Protein AF-A0A6V7KNC8-F1 (afdb_monomer_lite)

Sequence (47 aa):
VRFGLHQIDFNDPDRKRIPRASAHWLARVMAARKLIPPEGNQLTEQD

Secondary structure (DSSP, 8-state):
----SEEE-SSSTT--EEE-HHHHHHHHHHHHTS-PPPPTTTTTS--

Foldseek 3Di:
DDDDQWDFDPPDPVRDTHGALSNVQVVVCVVVVHNDPDDPPSNPPDD

Radius of gyration: 12.63 Å; chains: 1; bounding box: 27×19×36 Å

pLDDT: mean 83.72, std 14.49, range [45.16, 96.06]

Organism: NCBI:txid1563983

InterPro domains:
  IPR017853 Glycoside hydrolase superfamily [SSF51445] (1-34)

Structure (mmCIF, N/CA/C/O backbone):
data_AF-A0A6V7KNC8-F1
#
_entry.id   AF-A0A6V7KNC8-F1
#
loop_
_atom_site.group_PDB
_atom_site.id
_atom_site.type_symbol
_atom_site.label_atom_id
_atom_site.label_alt_id
_atom_site.label_comp_id
_atom_site.label_asym_id
_atom_site.label_entity_id
_atom_site.lab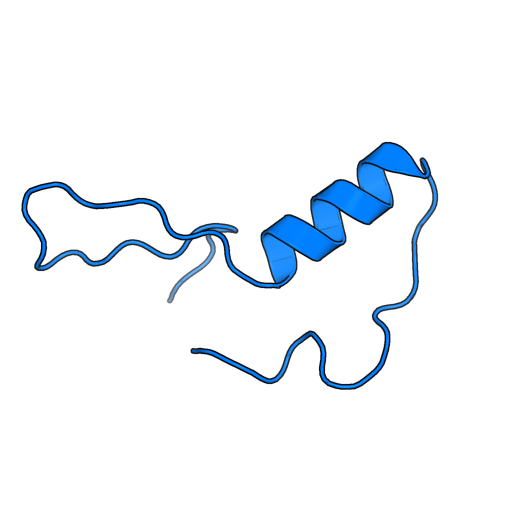el_seq_id
_atom_site.pdbx_PDB_ins_code
_atom_site.Cartn_x
_atom_site.Cartn_y
_atom_site.Cartn_z
_atom_site.occupancy
_atom_site.B_iso_or_equiv
_atom_site.auth_seq_id
_atom_site.auth_comp_id
_atom_site.auth_asym_id
_atom_site.auth_atom_id
_atom_site.pdbx_PDB_model_num
ATOM 1 N N . VAL A 1 1 ? -3.320 -11.707 12.393 1.00 63.94 1 VAL A N 1
ATOM 2 C CA . VAL A 1 1 ? -2.706 -11.542 11.051 1.00 63.94 1 VAL A CA 1
ATOM 3 C C . VAL A 1 1 ? -3.130 -10.193 10.477 1.00 63.94 1 VAL A C 1
ATOM 5 O O . VAL A 1 1 ? -4.268 -9.805 10.715 1.00 63.94 1 VAL A O 1
ATOM 8 N N . ARG A 1 2 ? -2.242 -9.455 9.793 1.00 79.44 2 ARG A N 1
ATOM 9 C CA . ARG A 1 2 ? -2.538 -8.150 9.166 1.00 79.44 2 ARG A CA 1
ATOM 10 C C . ARG A 1 2 ? -2.336 -8.264 7.653 1.00 79.44 2 ARG A C 1
ATOM 12 O O . ARG A 1 2 ? -1.238 -8.589 7.222 1.00 79.44 2 ARG A O 1
ATOM 19 N N . PHE A 1 3 ? -3.376 -7.990 6.866 1.00 84.75 3 PHE A N 1
ATOM 20 C CA . PHE A 1 3 ? -3.363 -8.196 5.406 1.00 84.75 3 PHE A CA 1
ATOM 21 C C . PHE A 1 3 ? -3.501 -6.903 4.588 1.00 84.75 3 PHE A C 1
ATOM 23 O O . PHE A 1 3 ? -3.352 -6.921 3.371 1.00 84.75 3 PHE A O 1
ATOM 30 N N . GLY A 1 4 ? -3.814 -5.780 5.236 1.00 88.44 4 GLY A N 1
ATOM 31 C CA . GLY A 1 4 ? -4.056 -4.515 4.550 1.00 88.44 4 GLY A CA 1
ATOM 32 C C . GLY A 1 4 ? -2.778 -3.850 4.035 1.00 88.44 4 GLY A C 1
ATOM 33 O O . GLY A 1 4 ? -1.716 -3.936 4.657 1.00 88.44 4 GLY A O 1
ATOM 34 N N . LEU A 1 5 ? -2.932 -3.106 2.935 1.00 91.31 5 LEU A N 1
ATOM 35 C CA . LEU A 1 5 ? -1.949 -2.126 2.452 1.00 91.31 5 LEU A CA 1
ATOM 36 C C . LEU A 1 5 ? -1.799 -0.937 3.413 1.00 91.31 5 LEU A C 1
ATOM 38 O O . LEU A 1 5 ? -0.790 -0.245 3.398 1.00 91.31 5 LEU A O 1
ATOM 42 N N . HIS A 1 6 ? -2.805 -0.702 4.253 1.00 92.94 6 HIS A N 1
ATOM 43 C CA . HIS A 1 6 ? -2.772 0.314 5.295 1.00 92.94 6 HIS A CA 1
ATOM 44 C C . HIS A 1 6 ? -2.782 -0.364 6.660 1.00 92.94 6 HIS A C 1
ATOM 46 O O . HIS A 1 6 ? -3.556 -1.297 6.894 1.00 92.94 6 HIS A O 1
ATOM 52 N N . GLN A 1 7 ? -1.932 0.125 7.552 1.00 91.00 7 GLN A N 1
ATOM 53 C CA . GLN A 1 7 ? -1.998 -0.171 8.968 1.00 91.00 7 GLN A CA 1
ATOM 54 C C . GLN A 1 7 ? -3.100 0.671 9.604 1.00 91.00 7 GLN A C 1
ATOM 56 O O . GLN A 1 7 ? -3.329 1.823 9.232 1.00 91.00 7 GLN A O 1
ATOM 61 N N . ILE A 1 8 ? -3.793 0.061 10.555 1.00 90.38 8 ILE A N 1
ATOM 62 C CA . ILE A 1 8 ? -4.809 0.708 11.373 1.00 90.38 8 ILE A CA 1
ATOM 6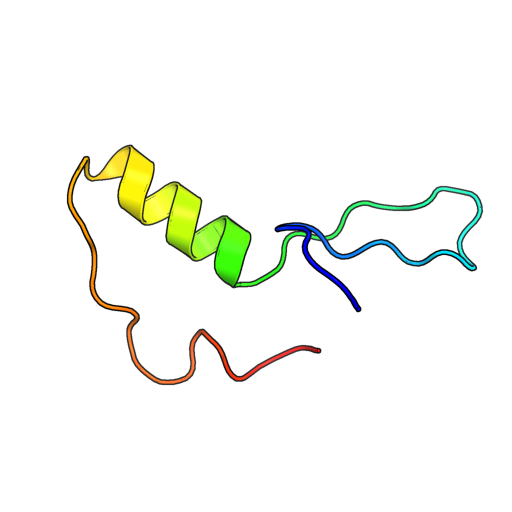3 C C . ILE A 1 8 ? -4.407 0.449 12.818 1.00 90.38 8 ILE A C 1
ATOM 65 O O . ILE A 1 8 ? -4.156 -0.704 13.185 1.00 90.38 8 ILE A O 1
ATOM 69 N N . ASP A 1 9 ? -4.336 1.512 13.613 1.00 89.06 9 ASP A N 1
ATOM 70 C CA . ASP A 1 9 ? -4.326 1.375 15.063 1.00 89.06 9 ASP A CA 1
ATOM 71 C C . ASP A 1 9 ? -5.768 1.166 15.540 1.00 89.06 9 ASP A C 1
ATOM 73 O O . ASP A 1 9 ? -6.664 1.952 15.233 1.00 89.06 9 ASP A O 1
ATOM 77 N N . PHE A 1 10 ? -6.011 0.059 16.241 1.00 88.62 10 PHE A N 1
ATOM 78 C CA . PHE A 1 10 ? -7.337 -0.277 16.756 1.00 88.62 10 PHE A CA 1
ATOM 79 C C . PHE A 1 10 ? -7.640 0.385 18.102 1.00 88.62 10 PHE A C 1
ATOM 81 O O . PHE A 1 10 ? -8.811 0.386 18.490 1.00 88.62 10 PHE A O 1
ATOM 88 N N . ASN A 1 11 ? -6.615 0.921 18.774 1.00 91.12 11 ASN A N 1
ATOM 89 C CA . ASN A 1 11 ? -6.727 1.635 20.044 1.00 91.12 11 ASN A CA 1
ATOM 90 C C . ASN A 1 11 ? -7.044 3.124 19.846 1.00 91.12 11 ASN A C 1
ATOM 92 O O . ASN A 1 11 ? -7.598 3.751 20.744 1.00 91.12 11 ASN A O 1
ATOM 96 N N . ASP A 1 12 ? -6.720 3.677 18.676 1.00 89.44 12 ASP A N 1
ATOM 97 C CA . ASP A 1 12 ? -7.104 5.030 18.284 1.00 89.44 12 ASP A CA 1
ATOM 98 C C . ASP A 1 12 ? -8.595 5.051 17.869 1.00 89.44 12 ASP A C 1
ATOM 100 O O . ASP A 1 12 ? -8.972 4.330 16.932 1.00 89.44 12 ASP A O 1
ATOM 104 N N . PRO A 1 13 ? -9.469 5.839 18.533 1.00 91.19 13 PRO A N 1
ATOM 105 C CA . PRO A 1 13 ? -10.878 5.958 18.155 1.00 91.19 13 PRO A CA 1
ATOM 106 C C . PRO A 1 13 ? -11.074 6.492 16.729 1.00 91.19 13 PRO A C 1
ATOM 108 O O . PRO A 1 13 ? -12.042 6.101 16.072 1.00 91.19 13 PRO A O 1
ATOM 111 N N . ASP A 1 14 ? -10.137 7.294 16.218 1.00 92.88 14 ASP A N 1
ATOM 112 C CA . ASP A 1 14 ? -10.187 7.835 14.857 1.00 92.88 14 ASP A CA 1
ATOM 113 C C . ASP A 1 14 ? -9.761 6.799 13.802 1.00 92.88 14 ASP A C 1
ATOM 115 O O . ASP A 1 14 ? -9.974 6.998 12.601 1.00 92.88 14 ASP A O 1
ATOM 119 N N . ARG A 1 15 ? -9.186 5.663 14.239 1.00 86.56 15 ARG A N 1
ATOM 120 C CA . ARG A 1 15 ? -8.758 4.523 13.407 1.00 86.56 15 ARG A CA 1
ATOM 121 C C . ARG A 1 15 ? -8.031 4.973 12.142 1.00 86.56 15 ARG A C 1
ATOM 123 O O . ARG A 1 15 ? -8.376 4.575 11.019 1.00 86.56 15 ARG A O 1
ATOM 130 N N . LYS A 1 16 ? -7.024 5.829 12.317 1.00 89.50 16 LYS A N 1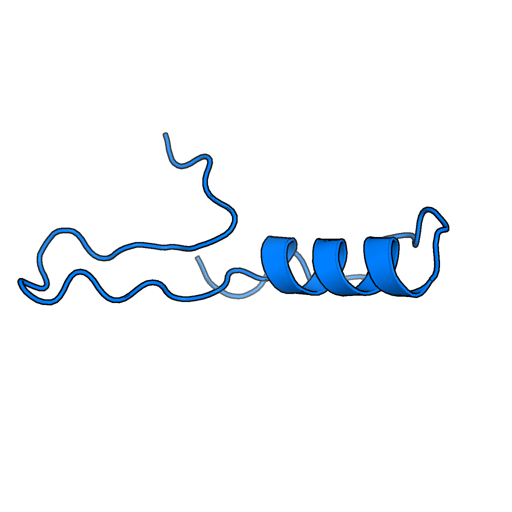
ATOM 131 C CA . LYS A 1 16 ? -6.298 6.426 11.198 1.00 89.50 16 LYS A CA 1
ATOM 132 C C . LYS A 1 16 ? -5.674 5.346 10.309 1.00 89.50 16 LYS A C 1
ATOM 134 O O . LYS A 1 16 ? -4.996 4.434 10.779 1.00 89.50 16 LYS A O 1
ATOM 139 N N . ARG A 1 17 ? -5.891 5.468 8.996 1.00 92.25 17 ARG A N 1
ATOM 140 C CA . ARG A 1 17 ? -5.295 4.588 7.981 1.00 92.25 17 ARG A CA 1
ATOM 141 C C . ARG A 1 17 ? -3.911 5.111 7.612 1.00 92.25 17 ARG A C 1
ATOM 143 O O . ARG A 1 17 ? -3.802 6.164 6.988 1.00 92.25 17 ARG A O 1
ATOM 150 N N . ILE A 1 18 ? -2.873 4.372 7.982 1.00 92.25 18 ILE A N 1
ATOM 151 C CA . ILE A 1 18 ? -1.473 4.718 7.717 1.00 92.25 18 ILE A CA 1
ATOM 152 C C . ILE A 1 18 ? -0.975 3.834 6.564 1.00 92.25 18 ILE A C 1
ATOM 154 O O . ILE A 1 18 ? -1.039 2.610 6.688 1.00 92.25 18 ILE A O 1
ATOM 158 N N . PRO A 1 19 ? -0.540 4.395 5.422 1.00 92.25 19 PRO A N 1
ATOM 159 C CA . PRO A 1 19 ? -0.056 3.592 4.302 1.00 92.25 19 PRO A CA 1
ATOM 160 C C . PRO A 1 19 ? 1.231 2.856 4.688 1.00 92.25 19 PRO A C 1
ATOM 162 O O . PRO A 1 19 ? 2.163 3.462 5.209 1.00 92.25 19 PRO A O 1
ATOM 165 N N . ARG A 1 20 ? 1.281 1.545 4.432 1.00 90.62 20 ARG A N 1
ATOM 166 C CA . ARG A 1 20 ? 2.498 0.737 4.603 1.00 90.62 20 ARG A CA 1
ATOM 167 C C . ARG A 1 20 ? 3.364 0.844 3.354 1.00 90.62 20 ARG A C 1
ATOM 169 O O . ARG A 1 20 ? 2.891 1.240 2.286 1.00 90.62 20 ARG A O 1
ATOM 176 N N . ALA A 1 21 ? 4.610 0.390 3.445 1.00 89.00 21 ALA A N 1
ATOM 177 C CA . ALA A 1 21 ? 5.509 0.348 2.294 1.00 89.00 21 ALA A CA 1
ATOM 178 C C . ALA A 1 21 ? 4.913 -0.401 1.082 1.00 89.00 21 ALA A C 1
ATOM 180 O O . ALA A 1 21 ? 5.080 0.018 -0.065 1.00 89.00 21 ALA A O 1
AT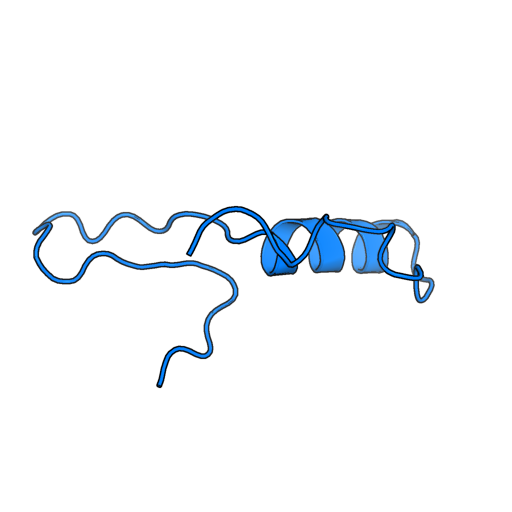OM 181 N N . SER A 1 22 ? 4.121 -1.452 1.326 1.00 89.69 22 SER A N 1
ATOM 182 C CA . SER A 1 22 ? 3.407 -2.190 0.276 1.00 89.69 22 SER A CA 1
ATOM 183 C C . SER A 1 22 ? 2.388 -1.336 -0.491 1.00 89.69 22 SER A C 1
ATOM 185 O O . SER A 1 22 ? 2.231 -1.531 -1.697 1.00 89.69 22 SER A O 1
ATOM 187 N N . ALA A 1 23 ? 1.734 -0.361 0.156 1.00 93.69 23 ALA A N 1
ATOM 188 C CA . ALA A 1 23 ? 0.832 0.575 -0.518 1.00 93.69 23 ALA A CA 1
ATOM 189 C C . ALA A 1 23 ? 1.590 1.452 -1.519 1.00 93.69 23 ALA A C 1
ATOM 191 O O . ALA A 1 23 ? 1.150 1.621 -2.657 1.00 93.69 23 ALA A O 1
ATOM 192 N N . HIS A 1 24 ? 2.751 1.969 -1.111 1.00 91.50 24 HIS A N 1
ATOM 193 C CA . HIS A 1 24 ? 3.600 2.797 -1.964 1.00 91.50 24 HIS A CA 1
ATOM 194 C C . HIS A 1 24 ? 4.179 2.001 -3.135 1.00 91.50 24 HIS A C 1
ATOM 196 O O . HIS A 1 24 ? 4.148 2.470 -4.274 1.00 91.50 24 HIS A O 1
ATOM 202 N N . TRP A 1 25 ? 4.648 0.776 -2.888 1.00 92.19 25 TRP A N 1
ATOM 203 C CA . TRP A 1 25 ? 5.128 -0.100 -3.955 1.00 92.19 25 TRP A CA 1
ATOM 204 C C . TRP A 1 25 ? 4.022 -0.418 -4.970 1.00 92.19 25 TRP A C 1
ATOM 206 O O . TRP A 1 25 ? 4.233 -0.262 -6.175 1.00 92.19 25 TRP A O 1
ATOM 216 N N . LEU A 1 26 ? 2.815 -0.769 -4.508 1.00 92.81 26 LEU A N 1
ATOM 217 C CA . LEU A 1 26 ? 1.699 -1.062 -5.408 1.00 92.81 26 LEU A CA 1
ATOM 218 C C . LEU A 1 26 ? 1.293 0.168 -6.233 1.00 92.81 26 LEU A C 1
ATOM 220 O O . LEU A 1 26 ? 1.030 0.042 -7.428 1.00 92.81 26 LEU A O 1
ATOM 224 N N . ALA A 1 27 ? 1.299 1.364 -5.636 1.00 94.00 27 ALA A N 1
ATOM 225 C CA . ALA A 1 27 ? 1.043 2.608 -6.361 1.00 94.00 27 ALA A CA 1
ATOM 226 C C . ALA A 1 27 ? 2.047 2.824 -7.509 1.00 94.00 27 ALA A C 1
ATOM 228 O O . ALA A 1 27 ? 1.641 3.164 -8.623 1.00 94.00 27 ALA A O 1
ATOM 229 N N . ARG A 1 28 ? 3.342 2.553 -7.277 1.00 94.00 28 ARG A N 1
ATOM 230 C CA . ARG A 1 28 ? 4.390 2.633 -8.312 1.00 94.00 28 ARG A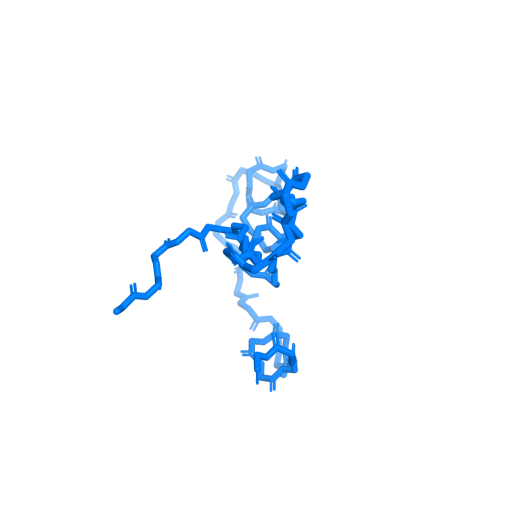 CA 1
ATOM 231 C C . ARG A 1 28 ? 4.160 1.622 -9.439 1.00 94.00 28 ARG A C 1
ATOM 233 O O . ARG A 1 28 ? 4.241 1.990 -10.609 1.00 94.00 28 ARG A O 1
ATOM 240 N N . VAL A 1 29 ? 3.836 0.373 -9.098 1.00 95.06 29 VAL A N 1
ATOM 241 C CA . VAL A 1 29 ? 3.531 -0.693 -10.073 1.00 95.06 29 VAL A CA 1
ATOM 242 C C . VAL A 1 29 ? 2.343 -0.311 -10.957 1.00 95.06 29 VAL A C 1
ATOM 244 O O . VAL A 1 29 ? 2.421 -0.422 -12.182 1.00 95.06 29 VAL A O 1
ATOM 247 N N . MET A 1 30 ? 1.261 0.188 -10.352 1.00 95.81 30 MET A N 1
ATOM 248 C CA . MET A 1 30 ? 0.070 0.624 -11.087 1.00 95.81 30 MET A CA 1
ATOM 249 C C . MET A 1 30 ? 0.377 1.794 -12.027 1.00 95.81 30 MET A C 1
ATOM 251 O O . MET A 1 30 ? -0.033 1.767 -13.188 1.00 95.81 30 MET A O 1
ATOM 255 N N . ALA A 1 31 ? 1.139 2.787 -11.560 1.00 96.06 31 ALA A N 1
ATOM 256 C CA . ALA A 1 31 ? 1.523 3.943 -12.367 1.00 96.06 31 ALA A CA 1
ATOM 257 C C . ALA A 1 31 ? 2.411 3.556 -13.562 1.00 96.06 31 ALA A C 1
ATOM 259 O O . ALA A 1 31 ? 2.193 4.029 -14.676 1.00 96.06 31 ALA A O 1
ATOM 260 N N . ALA A 1 32 ? 3.377 2.656 -13.359 1.00 96.06 32 ALA A N 1
ATOM 261 C CA . ALA A 1 32 ? 4.268 2.191 -14.421 1.00 96.06 32 ALA A CA 1
ATOM 262 C C . ALA A 1 32 ? 3.617 1.176 -15.374 1.00 96.06 32 ALA A C 1
ATOM 264 O O . ALA A 1 32 ? 4.170 0.912 -16.444 1.00 96.06 32 ALA A O 1
ATOM 265 N N . ARG A 1 33 ? 2.478 0.579 -14.981 1.00 95.88 33 ARG A N 1
ATOM 266 C CA . ARG A 1 33 ? 1.813 -0.545 -15.671 1.00 95.88 33 ARG A CA 1
ATOM 267 C C . ARG A 1 33 ? 2.761 -1.713 -15.959 1.00 95.88 33 ARG A C 1
ATOM 269 O O . ARG A 1 33 ? 2.640 -2.400 -16.971 1.00 95.88 33 ARG A O 1
ATOM 276 N N . LYS A 1 34 ? 3.740 -1.908 -15.080 1.00 93.75 34 LYS A N 1
ATOM 277 C CA . LYS A 1 34 ? 4.792 -2.920 -15.184 1.00 93.75 34 LYS A CA 1
ATOM 278 C C . LYS A 1 34 ? 5.104 -3.433 -13.791 1.00 93.75 34 LYS A C 1
ATOM 280 O O . LYS A 1 34 ? 5.027 -2.677 -12.824 1.00 93.75 34 LYS A O 1
ATOM 285 N N . LEU A 1 35 ? 5.481 -4.703 -13.696 1.00 92.00 35 LEU A N 1
ATOM 286 C CA . LEU A 1 35 ? 5.973 -5.252 -12.442 1.00 92.00 35 LEU A CA 1
ATOM 287 C C . LEU A 1 35 ? 7.347 -4.640 -12.150 1.00 92.00 35 LEU A C 1
ATOM 289 O O . LEU A 1 35 ? 8.288 -4.829 -12.919 1.00 92.00 35 LEU A O 1
ATOM 293 N N . ILE A 1 36 ? 7.432 -3.874 -11.064 1.00 88.31 36 ILE A N 1
ATOM 294 C CA . ILE A 1 36 ? 8.665 -3.221 -10.627 1.00 88.31 36 ILE A CA 1
ATOM 295 C C . ILE A 1 36 ? 9.283 -4.095 -9.535 1.00 88.31 36 ILE A C 1
ATOM 297 O O . ILE A 1 36 ? 8.601 -4.371 -8.542 1.00 88.31 36 ILE A O 1
ATOM 301 N N . PRO A 1 37 ? 10.543 -4.537 -9.681 1.00 88.06 37 PRO A N 1
ATOM 302 C CA . PRO A 1 37 ? 11.209 -5.268 -8.618 1.00 88.06 37 PRO A CA 1
ATOM 303 C C . PRO A 1 37 ? 11.281 -4.385 -7.364 1.00 88.06 37 PRO A C 1
ATOM 305 O O . PRO A 1 37 ? 11.547 -3.186 -7.475 1.00 88.06 37 PRO A O 1
ATOM 308 N N . PRO A 1 38 ? 11.007 -4.933 -6.172 1.00 77.94 38 PRO A N 1
ATOM 309 C CA . PRO A 1 38 ? 11.203 -4.184 -4.944 1.00 77.94 38 PRO A CA 1
ATOM 310 C C . PRO A 1 38 ? 12.691 -3.850 -4.816 1.00 77.94 38 PRO A C 1
ATOM 312 O O . PRO A 1 38 ? 13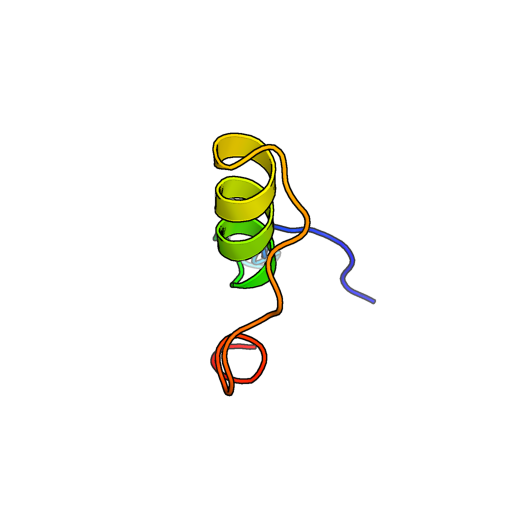.546 -4.732 -4.852 1.00 77.94 38 PRO A O 1
ATOM 315 N N . GLU A 1 39 ? 13.001 -2.564 -4.705 1.00 71.69 39 GLU A N 1
ATOM 316 C CA . GLU A 1 39 ? 14.357 -2.117 -4.406 1.00 71.69 39 GLU A CA 1
ATOM 317 C C . GLU A 1 39 ? 14.673 -2.471 -2.943 1.00 71.69 39 GLU A C 1
ATOM 319 O O . GLU A 1 39 ? 13.792 -2.410 -2.079 1.00 71.69 39 GLU A O 1
ATOM 324 N N . GLY A 1 40 ? 15.905 -2.923 -2.680 1.00 67.94 40 GLY A N 1
ATOM 325 C CA . GLY A 1 40 ? 16.324 -3.449 -1.375 1.00 67.94 40 GLY A CA 1
ATOM 326 C C . GLY A 1 40 ? 15.959 -2.541 -0.190 1.00 67.94 40 GLY A C 1
ATOM 327 O O . GLY A 1 40 ? 15.904 -1.321 -0.314 1.00 67.94 40 GLY A O 1
ATOM 328 N N . ASN A 1 41 ? 15.684 -3.172 0.956 1.00 55.34 41 ASN A N 1
ATOM 329 C CA . ASN A 1 41 ? 15.236 -2.603 2.240 1.00 55.34 41 ASN A CA 1
ATOM 330 C C . ASN A 1 41 ? 13.920 -1.798 2.279 1.00 55.34 41 ASN A C 1
ATOM 332 O O . ASN A 1 41 ? 13.471 -1.443 3.364 1.00 55.34 41 ASN A O 1
ATOM 336 N N . GLN A 1 42 ? 13.205 -1.610 1.165 1.00 54.22 42 GLN A N 1
ATOM 337 C CA . GLN A 1 42 ? 11.892 -0.937 1.173 1.00 54.22 42 GLN A CA 1
ATOM 338 C C . GLN A 1 42 ? 10.773 -1.762 1.847 1.00 54.22 42 GLN A C 1
ATOM 340 O O . GLN A 1 42 ? 9.685 -1.246 2.067 1.00 54.22 42 GLN A O 1
ATOM 345 N N . LEU A 1 43 ? 11.006 -3.043 2.156 1.00 55.41 43 LEU A N 1
ATOM 346 C CA . LEU A 1 43 ? 10.039 -3.927 2.829 1.00 55.41 43 LEU A CA 1
ATOM 347 C C . LEU A 1 43 ? 10.365 -4.173 4.311 1.00 55.41 43 LEU A C 1
ATOM 349 O O . LEU A 1 43 ? 9.588 -4.841 4.986 1.00 55.41 43 LEU A O 1
ATOM 353 N N . THR A 1 44 ? 11.509 -3.687 4.804 1.00 53.47 44 THR A N 1
ATOM 354 C CA . THR A 1 44 ? 12.043 -4.046 6.132 1.00 53.47 44 THR A CA 1
ATOM 355 C C . THR A 1 44 ? 11.993 -2.925 7.160 1.00 53.47 44 THR A C 1
ATOM 357 O O . THR A 1 44 ? 12.356 -3.157 8.307 1.00 53.47 44 THR A O 1
ATOM 360 N N . GLU A 1 45 ? 11.550 -1.725 6.799 1.00 55.25 45 GLU A N 1
ATOM 361 C CA . GLU A 1 45 ? 11.464 -0.619 7.750 1.00 55.25 45 GLU A CA 1
ATOM 362 C C . GLU A 1 45 ? 10.005 -0.246 8.006 1.00 55.25 45 GLU A C 1
ATOM 364 O O . GLU A 1 45 ? 9.293 0.170 7.095 1.00 55.25 45 GLU A O 1
ATOM 369 N N . GLN A 1 46 ? 9.619 -0.355 9.282 1.00 52.62 46 GLN A N 1
ATOM 370 C CA . GLN A 1 46 ? 8.358 0.086 9.892 1.00 52.62 46 GLN A CA 1
ATOM 371 C C . GLN A 1 46 ? 7.189 -0.916 9.837 1.00 52.62 46 GLN A C 1
ATOM 373 O O . GLN A 1 46 ? 6.165 -0.672 9.202 1.00 52.62 46 GLN A O 1
ATOM 378 N N . ASP A 1 47 ? 7.316 -2.004 10.602 1.00 45.16 47 ASP A N 1
ATOM 379 C CA . ASP A 1 47 ? 6.219 -2.543 11.424 1.00 45.16 47 ASP A CA 1
ATOM 380 C C . ASP A 1 47 ? 6.729 -2.798 12.849 1.00 45.16 47 ASP A C 1
ATOM 382 O O . ASP A 1 47 ? 7.882 -3.271 12.982 1.00 45.16 47 ASP A O 1
#